Protein AF-A0A2A5WK56-F1 (afdb_monomer)

Solvent-accessible surface area (backbone atoms only — not comparable to full-atom values): 6660 Å² total; per-residue (Å²): 140,89,88,86,86,88,86,82,88,85,86,85,87,81,80,82,74,73,82,68,76,73,70,64,80,65,57,55,45,44,31,36,34,74,58,96,89,39,80,45,39,36,41,29,52,100,47,35,40,22,56,73,82,48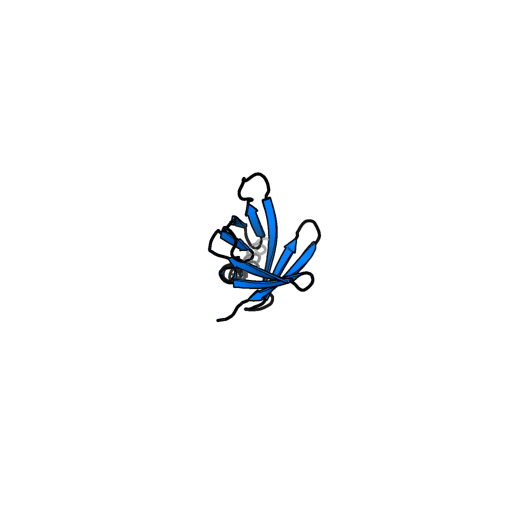,82,70,31,45,39,51,77,57,86,54,35,38,38,39,38,40,93,85,66,85,47,75,49,63,32,39,53,47,65,75,64,93,50,28,40,33,40,24,33,79,87,79,66,53,69,46,67,26,38,50,65,78,135

Sequence (107 aa):
MRTVLVMVLIFTVGGCAWFKPDPMHRLAGEWQSEVGGYPIVLTYSDNTVQVNGEAPTRYTREGNRITIISADGEYDETRLVSFQGRNTMVQTDPLTGTGRAYTRVID

Nearest PDB structures (foldseek):
  3s6w-assembly1_A  TM=4.855E-01  e=1.750E+00  Homo sapiens
  2qmi-assembly1_C  TM=4.123E-01  e=1.023E+00  Pyrococcus abyssi
  7ycd-assembly1_B  TM=5.051E-01  e=7.453E+00  Oxidus gracilis
  7cjt-assembly1_D  TM=2.588E-01  e=7.864E+00  Homo sapiens

pLDDT: mean 86.21, std 16.14, range [44.78, 98.12]

Foldseek 3Di:
DDDPDPDDPPDPPDPPPPPDPLPCVLVAAWWWFDDPNDIWIWHDDPFWIDIPNDDTFGWDDDRQKIWTADPVRPDIFIWGWDAPDNFWIWTARPVPRDITIIGGDDD

Organism: NCBI:txid1986255

Secondary structure (DSSP, 8-state):
---S-SSSS-SSSS--------GGGG-SEEEEEEETTEEEEEEE-SSEEEETT---EEEEEETTEEEEEPTTSS-EEEEEEEESSSSEEEEE-TTT--EEEEEEP--

Structure (mmCIF, N/CA/C/O backbone):
data_AF-A0A2A5WK56-F1
#
_entry.id   AF-A0A2A5WK56-F1
#
loop_
_atom_site.group_PDB
_atom_site.id
_atom_site.type_symbol
_atom_site.label_atom_id
_atom_site.label_alt_id
_atom_site.label_comp_id
_atom_site.label_asym_id
_atom_site.label_entity_id
_atom_site.label_seq_id
_atom_site.pdbx_PDB_ins_code
_atom_site.Cartn_x
_atom_site.Cartn_y
_atom_site.Cartn_z
_atom_site.occupancy
_atom_site.B_iso_or_equiv
_atom_site.auth_seq_id
_atom_site.auth_comp_id
_atom_site.auth_asym_id
_atom_site.auth_atom_id
_atom_site.pdbx_PDB_model_num
ATOM 1 N N . MET A 1 1 ? -26.823 47.300 40.693 1.00 44.78 1 MET A N 1
ATOM 2 C CA . MET A 1 1 ? -27.074 47.184 39.235 1.00 44.78 1 MET A CA 1
ATOM 3 C C . MET A 1 1 ? -25.748 47.494 38.540 1.00 44.78 1 MET A C 1
ATOM 5 O O . MET A 1 1 ? -25.143 48.466 38.943 1.00 44.78 1 MET A O 1
ATOM 9 N N . ARG A 1 2 ? -25.189 46.779 37.560 1.00 50.25 2 ARG A N 1
ATOM 10 C CA . ARG A 1 2 ? -25.584 45.580 36.807 1.00 50.25 2 ARG A CA 1
ATOM 11 C C . ARG A 1 2 ? -24.435 45.307 35.808 1.00 50.25 2 ARG A C 1
ATOM 13 O O . ARG A 1 2 ? -24.659 45.469 34.620 1.00 50.25 2 ARG A O 1
ATOM 20 N N . THR A 1 3 ? -23.201 45.020 36.240 1.00 53.12 3 THR A N 1
ATOM 21 C CA . THR A 1 3 ? -22.071 45.001 35.272 1.00 53.12 3 THR A CA 1
ATOM 22 C C . THR A 1 3 ? -20.830 44.192 35.675 1.00 53.12 3 THR A C 1
ATOM 24 O O . THR A 1 3 ? -19.735 44.560 35.288 1.00 53.12 3 THR A O 1
ATOM 27 N N . VAL A 1 4 ? -20.924 43.077 36.407 1.00 53.34 4 VAL A N 1
ATOM 28 C CA . VAL A 1 4 ? -19.737 42.205 36.585 1.00 53.34 4 VAL A CA 1
ATOM 29 C C . VAL A 1 4 ? -20.151 40.742 36.764 1.00 53.34 4 VAL A C 1
ATOM 31 O O . VAL A 1 4 ? -20.096 40.226 37.872 1.00 53.34 4 VAL A O 1
ATOM 34 N N . LEU A 1 5 ? -20.653 40.058 35.726 1.00 50.00 5 LEU A N 1
ATOM 35 C CA . LEU A 1 5 ? -20.886 38.604 35.859 1.00 50.00 5 LEU A CA 1
ATOM 36 C C . LEU A 1 5 ? -20.923 37.790 34.555 1.00 50.00 5 LEU A C 1
ATOM 38 O O . LEU A 1 5 ? -21.445 36.682 34.546 1.00 50.00 5 LEU A O 1
ATOM 42 N N . VAL A 1 6 ? -20.383 38.300 33.445 1.00 51.91 6 VAL A N 1
ATOM 43 C CA . VAL A 1 6 ? -20.456 37.605 32.143 1.00 51.91 6 VAL A CA 1
ATOM 44 C C . VAL A 1 6 ? -19.063 37.477 31.529 1.00 51.91 6 VAL A C 1
ATOM 46 O O . VAL A 1 6 ? -18.807 38.011 30.462 1.00 51.91 6 VAL A O 1
ATOM 49 N N . MET A 1 7 ? -18.112 36.847 32.227 1.00 51.66 7 MET A N 1
ATOM 50 C CA . MET A 1 7 ? -16.749 36.670 31.683 1.00 51.66 7 MET A CA 1
ATOM 51 C C . MET A 1 7 ? -15.972 35.469 32.250 1.00 51.66 7 MET A C 1
ATOM 53 O O . MET A 1 7 ? -14.748 35.470 32.214 1.00 51.66 7 MET A O 1
ATOM 57 N N . VAL A 1 8 ? -16.642 34.437 32.785 1.00 54.41 8 VAL A N 1
ATOM 58 C CA . VAL A 1 8 ? -15.939 33.298 33.430 1.00 54.41 8 VAL A CA 1
ATOM 59 C C . VAL A 1 8 ? -16.421 31.909 32.967 1.00 54.41 8 VAL A C 1
ATOM 61 O O . VAL A 1 8 ? -15.878 30.902 33.400 1.00 54.41 8 VAL A O 1
ATOM 64 N N . LEU A 1 9 ? -17.379 31.794 32.037 1.00 50.78 9 LEU A N 1
ATOM 65 C CA . LEU A 1 9 ? -18.008 30.494 31.728 1.00 50.78 9 LEU A CA 1
ATOM 66 C C . LEU A 1 9 ? -17.787 29.955 30.301 1.00 50.78 9 LEU A C 1
ATOM 68 O O . LEU A 1 9 ? -18.673 29.316 29.745 1.00 50.78 9 LEU A O 1
ATOM 72 N N . ILE A 1 10 ? -16.623 30.200 29.689 1.00 57.44 10 ILE A N 1
ATOM 73 C CA . ILE A 1 10 ? -16.282 29.656 28.356 1.00 57.44 10 ILE A CA 1
ATOM 74 C C . ILE A 1 10 ? -14.838 29.127 28.353 1.00 57.44 10 ILE A C 1
ATOM 76 O O . ILE A 1 10 ? -13.998 29.637 27.622 1.00 57.44 10 ILE A O 1
ATOM 80 N N . PHE A 1 11 ? -14.500 28.146 29.201 1.00 53.97 11 PHE A N 1
ATOM 81 C CA . PHE A 1 11 ? -13.128 27.598 29.197 1.00 53.97 11 PHE A CA 1
ATOM 82 C C . PHE A 1 11 ? -12.965 26.078 29.350 1.00 53.97 11 PHE A C 1
ATOM 84 O O . PHE A 1 11 ? -11.834 25.620 29.459 1.00 53.97 11 PHE A O 1
ATOM 91 N N . THR A 1 12 ? -14.018 25.253 29.322 1.00 57.53 12 THR A N 1
ATOM 92 C CA . THR A 1 12 ? -13.846 23.809 29.622 1.00 57.53 12 THR A CA 1
ATOM 93 C C . THR A 1 12 ? -14.473 22.822 28.640 1.00 57.53 12 THR A C 1
ATOM 95 O O . THR A 1 12 ? -14.498 21.628 28.926 1.00 57.53 12 THR A O 1
ATOM 98 N N . VAL A 1 13 ? -14.918 23.253 27.455 1.00 62.97 13 VAL A N 1
ATOM 99 C CA . VAL A 1 13 ? -15.493 22.327 26.461 1.00 62.97 13 VAL A CA 1
ATOM 100 C C . VAL A 1 13 ? -14.688 22.386 25.168 1.00 62.97 13 VAL A C 1
ATOM 102 O O . VAL A 1 13 ? -14.930 23.227 24.313 1.00 62.97 13 VAL A O 1
ATOM 105 N N . GLY A 1 14 ? -13.694 21.510 25.029 1.00 55.16 14 GLY A N 1
ATOM 106 C CA . GLY A 1 14 ? -12.955 21.395 23.765 1.00 55.16 14 GLY A CA 1
ATOM 107 C C . GLY A 1 14 ? -11.722 20.494 23.759 1.00 55.16 14 GLY A C 1
ATOM 108 O O . GLY A 1 14 ? -11.062 20.395 22.735 1.00 55.16 14 GLY A O 1
ATOM 109 N N . GLY A 1 15 ? -11.387 19.840 24.874 1.00 51.06 15 GLY A N 1
ATOM 110 C CA . GLY A 1 15 ? -10.122 19.115 25.015 1.00 51.06 15 GLY A CA 1
ATOM 111 C C . GLY A 1 15 ? -10.199 17.590 24.979 1.00 51.06 15 GLY A C 1
ATOM 112 O O . GLY A 1 15 ? -9.232 16.957 25.374 1.00 51.06 15 GLY A O 1
ATOM 113 N N . CYS A 1 16 ? -11.296 16.964 24.545 1.00 56.97 16 CYS A N 1
ATOM 114 C CA . CYS A 1 16 ? -11.263 15.532 24.216 1.00 56.97 16 CYS A CA 1
ATOM 115 C C . CYS A 1 16 ? -10.760 15.352 22.778 1.00 56.97 16 CYS A C 1
ATOM 117 O O . CYS A 1 16 ? -11.457 14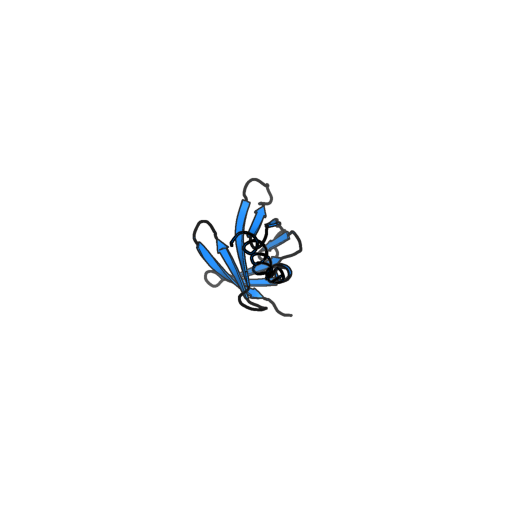.808 21.924 1.00 56.97 16 CYS A O 1
ATOM 119 N N . ALA A 1 17 ? -9.539 15.811 22.494 1.00 56.59 17 ALA A N 1
ATOM 120 C CA . ALA A 1 17 ? -8.785 15.262 21.378 1.00 56.59 17 ALA A CA 1
ATOM 121 C C . ALA A 1 17 ? -8.407 13.836 21.792 1.00 56.59 17 ALA A C 1
ATOM 123 O O . ALA A 1 17 ? -7.373 13.596 22.411 1.00 56.59 17 ALA A O 1
ATOM 124 N N . TRP A 1 18 ? -9.326 12.896 21.559 1.00 56.00 18 TRP A N 1
ATOM 125 C CA . TRP A 1 18 ? -9.080 11.472 21.730 1.00 56.00 18 TRP A CA 1
ATOM 126 C C . TRP A 1 18 ? -7.868 11.130 20.863 1.00 56.00 18 TRP A C 1
ATOM 128 O O . TRP A 1 18 ? -7.983 11.036 19.641 1.00 56.00 18 TRP A O 1
ATOM 138 N N . PHE A 1 19 ? -6.703 10.977 21.491 1.00 59.19 19 PHE A N 1
ATOM 139 C CA . PHE A 1 19 ? -5.523 10.380 20.882 1.00 59.19 19 PHE A CA 1
ATOM 140 C C . PHE A 1 19 ? -5.887 8.942 20.502 1.00 59.19 19 PHE A C 1
ATOM 142 O O . PHE A 1 19 ? -5.701 8.006 21.278 1.00 59.19 19 PHE A O 1
ATOM 149 N N . LYS A 1 20 ? -6.486 8.757 19.323 1.00 65.69 20 LYS A N 1
ATOM 150 C CA . LYS A 1 20 ? -6.599 7.437 18.716 1.00 65.69 20 LYS A CA 1
ATOM 151 C C . LYS A 1 20 ? -5.201 7.087 18.211 1.00 65.69 20 LYS A C 1
ATOM 153 O O . LYS A 1 20 ? -4.656 7.865 17.428 1.00 65.69 20 LYS A O 1
ATOM 158 N N . PRO A 1 21 ? -4.610 5.966 18.655 1.00 70.44 21 PRO A N 1
ATOM 159 C CA . PRO A 1 21 ? -3.344 5.501 18.109 1.00 70.44 21 PRO A CA 1
ATOM 160 C C . PRO A 1 21 ? -3.450 5.424 16.587 1.00 70.44 21 PRO A C 1
ATOM 162 O O . PRO A 1 21 ? -4.422 4.855 16.083 1.00 70.44 21 PRO A O 1
ATOM 165 N N . ASP A 1 22 ? -2.479 5.998 15.873 1.00 82.00 22 ASP A N 1
ATOM 166 C CA . ASP A 1 22 ? -2.423 5.941 14.412 1.00 82.00 22 ASP A CA 1
ATOM 167 C C . ASP A 1 22 ? -2.438 4.468 13.982 1.00 82.00 22 ASP A C 1
ATOM 169 O O . ASP A 1 22 ? -1.466 3.763 14.257 1.00 82.00 22 ASP A O 1
ATOM 173 N N . PRO A 1 23 ? -3.506 3.961 13.341 1.00 86.38 23 PRO A N 1
ATOM 174 C CA . PRO A 1 23 ? -3.618 2.546 13.015 1.00 86.38 23 PRO A CA 1
ATOM 175 C C . PRO A 1 23 ? -2.566 2.095 11.993 1.00 86.38 23 PRO A C 1
ATOM 177 O O . PRO A 1 23 ? -2.349 0.893 11.852 1.00 86.38 2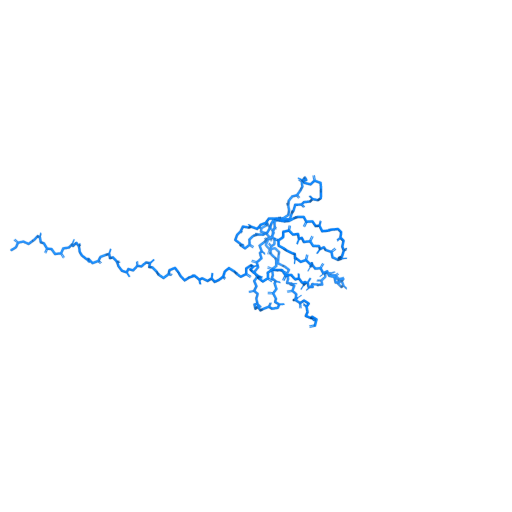3 PRO A O 1
ATOM 180 N N . MET A 1 24 ? -1.865 3.026 11.336 1.00 91.62 24 MET A N 1
ATOM 181 C CA . MET A 1 24 ? -0.829 2.720 10.357 1.00 91.62 24 MET A CA 1
ATOM 182 C C . MET A 1 24 ? 0.408 2.022 10.924 1.00 91.62 24 MET A C 1
ATOM 184 O O . MET A 1 24 ? 1.146 1.424 10.147 1.00 91.62 24 MET A O 1
ATOM 188 N N . HIS A 1 25 ? 0.616 1.997 12.249 1.00 89.75 25 HIS A N 1
ATOM 189 C CA . HIS A 1 25 ? 1.644 1.129 12.855 1.00 89.75 25 HIS A CA 1
ATOM 190 C C . HIS A 1 25 ? 1.448 -0.355 12.501 1.00 89.75 25 HIS A C 1
ATOM 192 O O . HIS A 1 25 ? 2.377 -1.146 12.613 1.00 89.75 25 HIS A O 1
ATOM 198 N N . ARG A 1 26 ? 0.238 -0.741 12.075 1.00 92.38 26 ARG A N 1
ATOM 199 C CA . ARG A 1 26 ? -0.104 -2.102 11.656 1.00 92.38 26 ARG A CA 1
ATOM 200 C C . ARG A 1 26 ? 0.178 -2.372 10.185 1.00 92.38 26 ARG A C 1
ATOM 202 O O . ARG A 1 26 ? -0.115 -3.471 9.745 1.00 92.38 26 ARG A O 1
ATOM 209 N N . LEU A 1 27 ? 0.659 -1.407 9.401 1.00 95.75 27 LEU A N 1
ATOM 210 C CA . LEU A 1 27 ? 0.870 -1.625 7.967 1.00 95.75 27 LEU A CA 1
ATOM 211 C C . LEU A 1 27 ? 1.942 -2.685 7.710 1.00 95.75 27 LEU A C 1
ATOM 213 O O . LEU A 1 27 ? 1.725 -3.562 6.883 1.00 95.75 27 LEU A O 1
ATOM 217 N N . ALA A 1 28 ? 3.051 -2.627 8.449 1.00 95.50 28 ALA A N 1
ATOM 218 C CA . ALA A 1 28 ? 4.202 -3.499 8.243 1.00 95.50 28 ALA A CA 1
ATOM 219 C C . ALA A 1 28 ? 3.846 -4.991 8.374 1.00 95.50 28 ALA A C 1
ATOM 221 O O . ALA A 1 28 ? 3.115 -5.396 9.288 1.00 95.50 28 ALA A O 1
ATOM 222 N N . GLY A 1 29 ? 4.372 -5.807 7.466 1.00 95.88 29 GLY A N 1
ATOM 223 C CA . GLY A 1 29 ? 4.105 -7.240 7.355 1.00 95.88 29 GLY A CA 1
ATOM 224 C C . GLY A 1 29 ? 3.459 -7.630 6.027 1.00 95.88 29 GLY A C 1
ATOM 225 O O . GLY A 1 29 ? 3.348 -6.818 5.106 1.00 95.88 29 GLY A O 1
ATOM 226 N N . GLU A 1 30 ? 3.042 -8.891 5.952 1.00 97.69 30 GLU A N 1
ATOM 227 C CA . GLU A 1 30 ? 2.500 -9.498 4.740 1.00 97.69 30 GLU A CA 1
ATOM 228 C C . GLU A 1 30 ? 0.972 -9.499 4.712 1.00 97.69 30 GLU A C 1
ATOM 230 O O . GLU A 1 30 ? 0.287 -9.773 5.705 1.00 97.69 30 GLU A O 1
ATOM 235 N N . TRP A 1 31 ? 0.439 -9.187 3.537 1.00 98.00 31 TRP A N 1
ATOM 236 C CA . TRP A 1 31 ? -0.980 -9.015 3.281 1.00 98.00 31 TRP A CA 1
ATOM 237 C C . TRP A 1 31 ? -1.355 -9.686 1.969 1.00 98.00 31 TRP A C 1
ATOM 239 O O . TRP A 1 31 ? -0.761 -9.400 0.938 1.00 98.00 31 TRP A O 1
ATOM 249 N N . GLN A 1 32 ? -2.381 -10.524 1.982 1.00 97.81 32 GLN A N 1
ATOM 250 C CA . GLN A 1 32 ? -2.834 -11.264 0.815 1.00 97.81 32 GLN A CA 1
ATOM 251 C C . GLN A 1 32 ? -4.249 -10.853 0.410 1.00 97.81 32 GLN A C 1
ATOM 253 O O . GLN A 1 32 ? -5.129 -10.673 1.248 1.00 97.81 32 GLN A O 1
ATOM 258 N N . SER A 1 33 ? -4.482 -10.728 -0.889 1.00 97.25 33 SER A N 1
ATOM 259 C CA . SER A 1 33 ? -5.807 -10.610 -1.499 1.00 97.25 33 SER A CA 1
ATOM 260 C C . SER A 1 33 ? -5.895 -11.544 -2.706 1.00 97.25 33 SER A C 1
ATOM 262 O O . SER A 1 33 ? -4.909 -12.178 -3.078 1.00 97.25 33 SER A O 1
ATOM 264 N N . GLU A 1 34 ? -7.065 -11.621 -3.328 1.00 95.44 34 GLU A N 1
ATOM 265 C CA . GLU A 1 34 ? -7.289 -12.384 -4.553 1.00 95.44 34 GLU A CA 1
ATOM 266 C C . GLU A 1 34 ? -7.897 -11.475 -5.622 1.00 95.44 34 GLU A C 1
ATOM 268 O O . GLU A 1 34 ? -8.847 -10.730 -5.365 1.00 95.44 34 GLU A O 1
ATOM 273 N N . VAL A 1 35 ? -7.344 -11.525 -6.834 1.00 89.19 35 VAL A N 1
ATOM 274 C CA . VAL A 1 35 ? -7.840 -10.773 -7.989 1.00 89.19 35 VAL A CA 1
ATOM 275 C C . VAL A 1 35 ? -7.987 -11.722 -9.164 1.00 89.19 35 VAL A C 1
ATOM 277 O O . VAL A 1 35 ? -7.006 -12.254 -9.674 1.00 89.19 35 VAL A O 1
ATOM 280 N N . GLY A 1 36 ? -9.230 -11.944 -9.595 1.00 90.25 36 GLY A N 1
ATOM 281 C CA . GLY A 1 36 ? -9.523 -12.823 -10.729 1.00 90.25 36 GLY A CA 1
ATOM 282 C C . GLY A 1 36 ? -9.046 -14.267 -10.536 1.00 90.25 36 GLY A C 1
ATOM 283 O O . GLY A 1 36 ? -8.635 -14.887 -11.511 1.00 90.25 36 GLY A O 1
ATOM 284 N N . GLY A 1 37 ? -9.052 -14.785 -9.302 1.00 91.56 37 GLY A N 1
ATOM 285 C CA . GLY A 1 37 ? -8.554 -16.127 -8.976 1.00 91.56 37 GLY A CA 1
ATOM 286 C C . GLY A 1 37 ? -7.046 -16.215 -8.725 1.00 91.56 37 GLY A C 1
ATOM 287 O O . GLY A 1 37 ? -6.550 -17.295 -8.414 1.00 91.56 37 GLY A O 1
ATOM 288 N N . TYR A 1 38 ? -6.308 -15.106 -8.843 1.00 93.00 38 TYR A N 1
ATOM 289 C CA . TYR A 1 38 ? -4.866 -15.069 -8.600 1.00 93.00 38 TYR A CA 1
ATOM 290 C C . TYR A 1 38 ? -4.552 -14.387 -7.266 1.00 93.00 38 TYR A C 1
ATOM 292 O O . TYR A 1 38 ? -5.048 -13.280 -7.018 1.00 93.00 38 TYR A O 1
ATOM 300 N N . PRO A 1 39 ? -3.721 -15.005 -6.406 1.00 94.31 39 PRO A N 1
ATOM 301 C CA . PRO A 1 39 ? -3.297 -14.374 -5.170 1.00 94.31 39 PRO A CA 1
ATOM 302 C C . PRO A 1 39 ? -2.383 -13.182 -5.468 1.00 94.31 39 PRO A C 1
ATOM 304 O O . PRO A 1 39 ? -1.488 -13.251 -6.311 1.00 94.31 39 PRO A O 1
ATOM 307 N N . ILE A 1 40 ? -2.607 -12.090 -4.744 1.00 95.62 40 ILE A N 1
ATOM 308 C CA . ILE A 1 40 ? -1.708 -10.940 -4.685 1.00 95.62 40 ILE A CA 1
ATOM 309 C C . ILE A 1 40 ? -1.211 -10.827 -3.254 1.00 95.62 40 ILE A C 1
ATOM 311 O O . ILE A 1 40 ? -2.017 -10.662 -2.338 1.00 95.62 40 ILE A O 1
ATOM 315 N N . VAL A 1 41 ? 0.103 -10.877 -3.077 1.00 97.31 41 VAL A N 1
ATOM 316 C CA . VAL A 1 41 ? 0.778 -10.706 -1.793 1.00 97.31 41 VAL A CA 1
ATOM 317 C C . VAL A 1 41 ? 1.499 -9.366 -1.792 1.00 97.31 41 VAL A C 1
ATOM 319 O O . VAL A 1 41 ? 2.264 -9.058 -2.704 1.00 97.31 41 VAL A O 1
ATOM 322 N N . LEU A 1 42 ? 1.241 -8.563 -0.766 1.00 97.19 42 LEU A N 1
ATOM 323 C CA . LEU A 1 42 ? 1.928 -7.313 -0.490 1.00 97.19 42 LEU A CA 1
ATOM 324 C C . LEU A 1 42 ?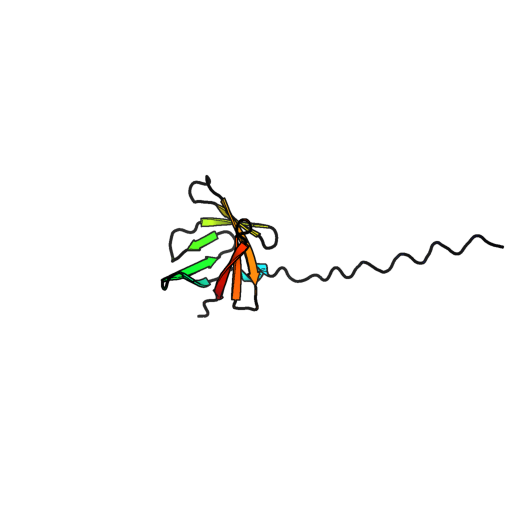 2.769 -7.465 0.772 1.00 97.19 42 LEU A C 1
ATOM 326 O O . LEU A 1 42 ? 2.226 -7.785 1.830 1.00 97.19 42 LEU A O 1
ATOM 330 N N . THR A 1 43 ? 4.056 -7.150 0.683 1.00 97.81 43 THR A N 1
ATOM 331 C CA . THR A 1 43 ? 4.955 -7.108 1.843 1.00 97.81 43 THR A CA 1
ATOM 332 C C . THR A 1 43 ? 5.334 -5.662 2.114 1.00 97.81 43 THR A C 1
ATOM 334 O O . THR A 1 43 ? 6.057 -5.042 1.334 1.00 97.81 43 THR A O 1
ATOM 337 N N . TYR A 1 44 ? 4.818 -5.105 3.209 1.00 96.94 44 TYR A N 1
ATOM 338 C CA . TYR A 1 44 ? 5.122 -3.742 3.639 1.00 96.94 44 TYR A CA 1
ATOM 339 C C . TYR A 1 44 ? 6.250 -3.725 4.669 1.00 96.94 44 TYR A C 1
ATOM 341 O O . TYR A 1 44 ? 6.183 -4.412 5.690 1.00 96.94 44 TYR A O 1
ATOM 349 N N . SER A 1 45 ? 7.237 -2.866 4.435 1.00 95.25 45 SER A N 1
ATOM 350 C CA . SER A 1 45 ? 8.219 -2.417 5.423 1.00 95.25 45 SER A CA 1
ATOM 351 C C . SER A 1 45 ? 7.921 -0.969 5.848 1.00 95.25 45 SER A C 1
ATOM 353 O O . SER A 1 45 ? 6.864 -0.417 5.519 1.00 95.25 45 SER A O 1
ATOM 355 N N . ASP A 1 46 ? 8.851 -0.330 6.561 1.00 92.81 46 ASP A N 1
ATOM 356 C CA . ASP A 1 46 ? 8.723 1.061 7.013 1.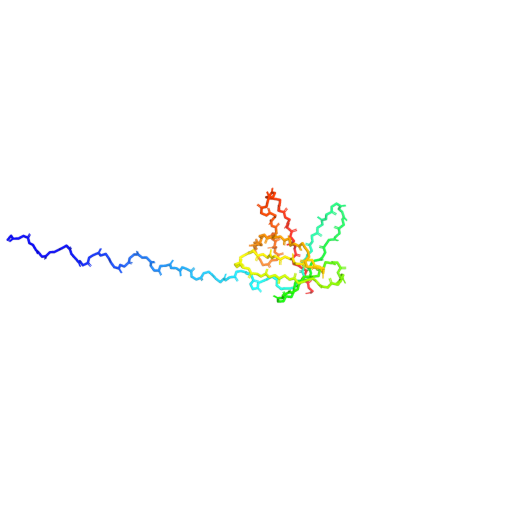00 92.81 46 ASP A CA 1
ATOM 357 C C . ASP A 1 46 ? 8.533 2.063 5.862 1.00 92.81 46 ASP A C 1
ATOM 359 O O . ASP A 1 46 ? 7.831 3.060 6.026 1.00 92.81 46 ASP A O 1
ATOM 363 N N . ASN A 1 47 ? 9.152 1.819 4.702 1.00 94.25 47 ASN A N 1
ATOM 364 C CA . ASN A 1 47 ? 9.130 2.742 3.559 1.00 94.25 47 ASN A CA 1
ATOM 365 C C . ASN A 1 47 ? 9.150 2.058 2.183 1.00 94.25 47 ASN A C 1
ATOM 367 O O . ASN A 1 47 ? 9.255 2.737 1.157 1.00 94.25 47 ASN A O 1
ATOM 371 N N . THR A 1 48 ? 9.060 0.728 2.137 1.00 96.31 48 THR A N 1
ATOM 372 C CA . THR A 1 48 ? 8.929 -0.017 0.885 1.00 96.31 48 THR A CA 1
ATOM 373 C C . THR A 1 48 ? 7.738 -0.958 0.898 1.00 96.31 48 THR A C 1
ATOM 375 O O . THR A 1 48 ? 7.324 -1.470 1.938 1.00 96.31 48 THR A O 1
ATOM 378 N N . VAL A 1 49 ? 7.188 -1.182 -0.286 1.00 96.56 49 VAL A N 1
ATOM 379 C CA . VAL A 1 49 ? 6.187 -2.201 -0.557 1.00 96.56 49 VAL A CA 1
ATOM 380 C C . VAL A 1 49 ? 6.721 -3.126 -1.635 1.00 96.56 49 VAL A C 1
ATOM 382 O O . VAL A 1 49 ? 7.304 -2.686 -2.624 1.00 96.56 49 VAL A O 1
ATOM 385 N N . GLN A 1 50 ? 6.522 -4.415 -1.433 1.00 95.75 50 GLN A N 1
ATOM 386 C CA . GLN A 1 50 ? 6.829 -5.457 -2.394 1.00 95.75 50 GLN A CA 1
ATOM 387 C C . GLN A 1 50 ? 5.526 -6.090 -2.866 1.00 95.75 50 GLN A C 1
ATOM 389 O O . GLN A 1 50 ? 4.631 -6.303 -2.051 1.00 95.75 50 GLN A O 1
ATOM 394 N N . VAL A 1 51 ? 5.421 -6.408 -4.154 1.00 94.25 51 VAL A N 1
ATOM 395 C CA . VAL A 1 51 ? 4.262 -7.104 -4.728 1.00 94.25 51 VAL A CA 1
ATOM 396 C C . VAL A 1 51 ? 4.732 -8.467 -5.220 1.00 94.25 51 VAL A C 1
ATOM 398 O O . VAL A 1 51 ? 5.659 -8.530 -6.014 1.00 94.25 51 VAL A O 1
ATOM 401 N N . ASN A 1 52 ? 4.119 -9.554 -4.752 1.00 94.38 52 ASN A N 1
ATOM 402 C CA . ASN A 1 52 ? 4.396 -10.930 -5.185 1.00 94.38 52 ASN A CA 1
ATOM 403 C C . ASN A 1 52 ? 5.886 -11.338 -5.160 1.00 94.38 52 ASN A C 1
ATOM 405 O O . ASN A 1 52 ? 6.321 -12.142 -5.978 1.00 94.38 52 ASN A O 1
ATOM 409 N N . GLY A 1 53 ? 6.677 -10.793 -4.231 1.00 91.12 53 GLY A N 1
ATOM 410 C CA . GLY A 1 53 ? 8.107 -11.105 -4.134 1.00 91.12 53 GLY A CA 1
ATOM 411 C C . GLY A 1 53 ? 9.006 -10.386 -5.153 1.00 91.12 53 GLY A C 1
ATOM 412 O O . GLY A 1 53 ? 10.211 -10.627 -5.158 1.00 91.12 53 GLY A O 1
ATOM 413 N N . GLU A 1 54 ? 8.466 -9.472 -5.963 1.00 91.94 54 GLU A N 1
ATOM 414 C CA . GLU A 1 54 ? 9.231 -8.660 -6.926 1.00 91.94 54 GLU A CA 1
ATOM 415 C C . GLU A 1 54 ? 10.173 -7.651 -6.251 1.00 91.94 54 GLU A C 1
ATOM 417 O O . GLU A 1 54 ? 10.262 -7.581 -5.030 1.00 91.94 54 GLU A O 1
ATOM 422 N N . ALA A 1 55 ? 10.904 -6.836 -7.013 1.00 92.06 55 ALA A N 1
ATOM 423 C CA . ALA A 1 55 ? 11.739 -5.792 -6.419 1.00 92.06 55 ALA A CA 1
ATOM 424 C C . ALA A 1 55 ? 10.902 -4.802 -5.566 1.00 92.06 55 ALA A C 1
ATOM 426 O O . ALA A 1 55 ? 9.850 -4.330 -6.011 1.00 92.06 55 ALA A O 1
ATOM 427 N N . PRO A 1 56 ? 11.347 -4.453 -4.342 1.00 94.19 56 PRO A N 1
ATOM 428 C CA . PRO A 1 56 ? 10.618 -3.532 -3.482 1.00 94.19 56 PRO A CA 1
ATOM 429 C C . PRO A 1 56 ? 10.609 -2.120 -4.069 1.00 94.19 56 PRO A C 1
ATOM 431 O O . PRO A 1 56 ? 11.630 -1.589 -4.504 1.00 94.19 56 PRO A O 1
ATOM 434 N N . THR A 1 57 ? 9.444 -1.492 -4.008 1.00 94.12 57 THR A N 1
ATOM 435 C CA . THR A 1 57 ? 9.185 -0.136 -4.485 1.00 94.12 57 THR A CA 1
ATOM 436 C C . THR A 1 57 ? 8.992 0.797 -3.293 1.00 94.12 57 THR A C 1
ATOM 438 O O . THR A 1 57 ? 8.458 0.394 -2.258 1.00 94.12 57 THR A O 1
ATOM 441 N N . ARG A 1 58 ? 9.463 2.044 -3.389 1.00 95.62 58 ARG A N 1
ATOM 442 C CA . ARG A 1 58 ? 9.347 3.008 -2.284 1.00 95.62 58 ARG A CA 1
ATOM 443 C C . ARG A 1 58 ? 7.916 3.513 -2.160 1.00 95.62 58 ARG A C 1
ATOM 445 O O . ARG A 1 58 ? 7.209 3.656 -3.153 1.00 95.62 58 ARG A O 1
ATOM 452 N N . TYR A 1 59 ? 7.515 3.845 -0.941 1.00 95.62 59 TYR A N 1
ATOM 453 C CA . TYR A 1 59 ? 6.295 4.602 -0.704 1.00 95.62 59 TYR A CA 1
ATOM 454 C C . TYR A 1 59 ? 6.499 5.652 0.391 1.00 95.62 59 TYR A C 1
ATOM 456 O O . TYR A 1 59 ? 7.364 5.510 1.2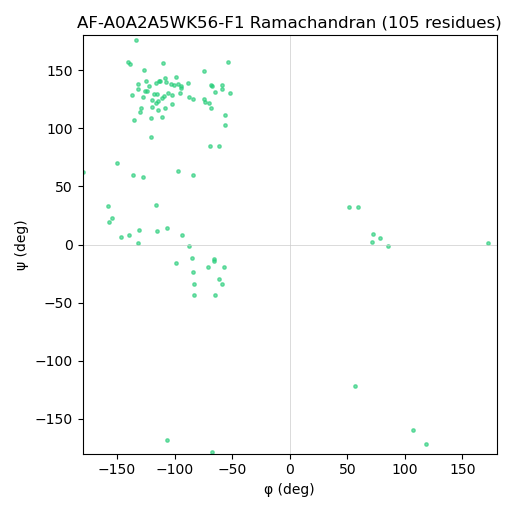57 1.00 95.62 59 TYR A O 1
ATOM 464 N N . THR A 1 60 ? 5.691 6.708 0.366 1.00 95.44 60 THR A N 1
ATOM 465 C CA . THR A 1 60 ? 5.589 7.690 1.453 1.00 95.44 60 THR A CA 1
ATOM 466 C C . THR A 1 60 ? 4.249 7.563 2.167 1.00 95.44 60 THR A C 1
ATOM 468 O O . THR A 1 60 ? 3.279 7.046 1.607 1.00 95.44 60 THR A O 1
ATOM 471 N N . ARG A 1 61 ? 4.193 8.010 3.427 1.00 94.12 61 ARG A N 1
ATOM 472 C CA . ARG A 1 61 ? 2.989 7.956 4.264 1.00 94.12 61 ARG A CA 1
ATOM 473 C C . ARG A 1 61 ? 2.625 9.337 4.787 1.00 94.12 61 ARG A C 1
ATOM 475 O O . ARG A 1 61 ? 3.458 10.004 5.395 1.00 94.12 61 ARG A O 1
ATOM 482 N N . GLU A 1 62 ? 1.354 9.698 4.649 1.00 93.75 62 GLU A N 1
ATOM 483 C CA . GLU A 1 62 ? 0.759 10.886 5.261 1.00 93.75 62 GLU A CA 1
ATOM 484 C C . GLU A 1 62 ? -0.596 10.520 5.880 1.00 93.75 62 GLU A C 1
ATOM 486 O O . GLU A 1 62 ? -1.575 10.248 5.184 1.00 93.75 62 GLU A O 1
ATOM 491 N N . GLY A 1 63 ? -0.658 10.460 7.213 1.00 93.00 63 GLY A N 1
ATOM 492 C CA . GLY A 1 63 ? -1.834 9.932 7.906 1.00 93.00 63 GLY A CA 1
ATOM 493 C C . GLY A 1 63 ? -2.142 8.510 7.435 1.00 93.00 63 GLY A C 1
ATOM 494 O O 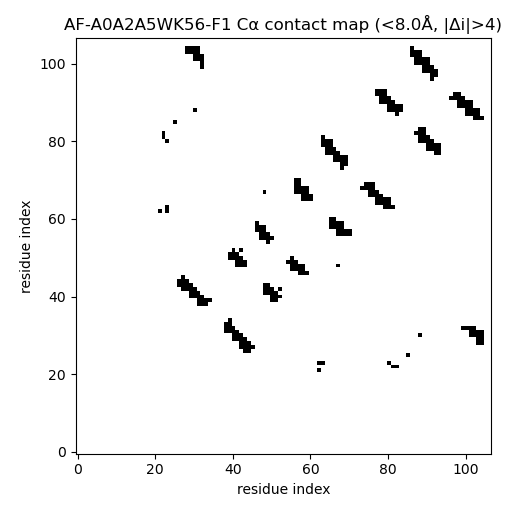. GLY A 1 63 ? -1.281 7.638 7.515 1.00 93.00 63 GLY A O 1
ATOM 495 N N . ASN A 1 64 ? -3.350 8.287 6.913 1.00 95.25 64 ASN A N 1
ATOM 496 C CA . ASN A 1 64 ? -3.781 7.001 6.365 1.00 95.25 64 ASN A CA 1
ATOM 497 C C . ASN A 1 64 ? -3.575 6.869 4.844 1.00 95.25 64 ASN A C 1
ATOM 499 O O . ASN A 1 64 ? -4.074 5.924 4.237 1.00 95.25 64 ASN A O 1
ATOM 503 N N . ARG A 1 65 ? -2.894 7.824 4.213 1.00 96.25 65 ARG A N 1
ATOM 504 C CA . ARG A 1 65 ? -2.567 7.800 2.790 1.00 96.25 65 ARG A CA 1
ATOM 505 C C . ARG A 1 65 ? -1.176 7.214 2.597 1.00 96.25 65 ARG A C 1
ATOM 507 O O . ARG A 1 65 ? -0.241 7.610 3.293 1.00 96.25 65 ARG A O 1
ATOM 514 N N . ILE A 1 66 ? -1.050 6.310 1.634 1.00 96.88 66 ILE A N 1
ATOM 515 C CA . ILE A 1 66 ? 0.238 5.874 1.098 1.00 96.88 66 ILE A CA 1
ATOM 516 C C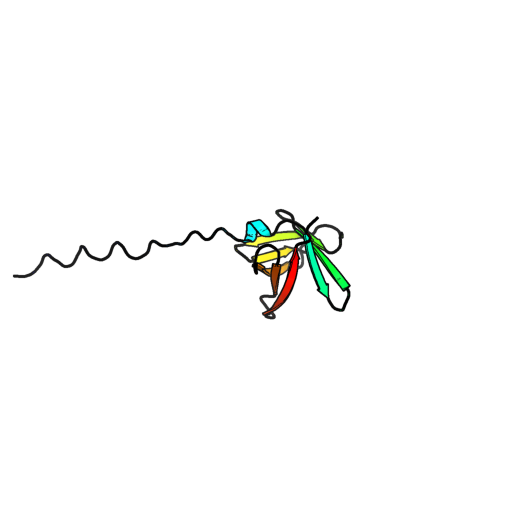 . ILE A 1 66 ? 0.353 6.323 -0.358 1.00 96.88 66 ILE A C 1
ATOM 518 O O . ILE A 1 66 ? -0.628 6.258 -1.103 1.00 96.88 66 ILE A O 1
ATOM 522 N N . THR A 1 67 ? 1.545 6.759 -0.748 1.00 96.81 67 THR A N 1
ATOM 523 C CA . THR A 1 67 ? 1.883 7.102 -2.132 1.00 96.81 67 THR A CA 1
ATOM 524 C C . THR A 1 67 ? 3.038 6.216 -2.560 1.00 96.81 67 THR A C 1
ATOM 526 O O . THR A 1 67 ? 4.142 6.363 -2.043 1.00 96.81 67 THR A O 1
ATOM 529 N N . ILE A 1 68 ? 2.763 5.260 -3.442 1.00 95.19 68 ILE A N 1
ATOM 530 C CA . ILE A 1 68 ? 3.749 4.339 -4.009 1.00 95.19 68 ILE A CA 1
ATOM 531 C C . ILE A 1 68 ? 4.405 5.051 -5.187 1.00 95.19 68 ILE A C 1
ATOM 533 O O . ILE A 1 68 ? 3.699 5.513 -6.076 1.00 95.19 68 ILE A O 1
ATOM 537 N N . ILE A 1 69 ? 5.730 5.137 -5.175 1.00 92.56 69 ILE A N 1
ATOM 538 C CA . ILE A 1 69 ? 6.522 5.843 -6.185 1.00 92.56 69 ILE A CA 1
ATOM 539 C C . ILE A 1 69 ? 7.107 4.792 -7.115 1.00 92.56 69 ILE A C 1
ATOM 541 O O . ILE A 1 69 ? 7.836 3.925 -6.635 1.00 92.56 69 ILE A O 1
ATOM 545 N N . SER A 1 70 ? 6.817 4.852 -8.412 1.00 87.38 70 SER A N 1
ATOM 546 C CA . SER A 1 70 ? 7.354 3.915 -9.402 1.00 87.38 70 SER A CA 1
ATOM 547 C C . SER A 1 70 ? 8.886 3.837 -9.362 1.00 87.38 70 SER A C 1
ATOM 549 O O . SER A 1 70 ? 9.578 4.751 -8.911 1.00 87.38 70 SER A O 1
ATOM 551 N N . ALA A 1 71 ? 9.449 2.728 -9.849 1.00 82.94 71 ALA A N 1
ATOM 552 C CA . ALA A 1 71 ? 10.898 2.518 -9.828 1.00 82.94 71 ALA A CA 1
ATOM 553 C C . ALA A 1 71 ? 11.683 3.577 -10.632 1.00 82.94 71 ALA A C 1
ATOM 555 O O . ALA A 1 71 ? 12.819 3.890 -10.279 1.00 82.94 71 ALA A O 1
ATOM 556 N N . ASP A 1 72 ? 11.074 4.131 -11.684 1.00 85.81 72 ASP A N 1
ATOM 557 C CA . ASP A 1 72 ? 11.605 5.240 -12.488 1.00 85.81 72 ASP A CA 1
ATOM 558 C C . ASP A 1 72 ? 11.298 6.632 -11.899 1.00 85.81 72 ASP A C 1
ATOM 560 O O . ASP A 1 72 ? 11.895 7.619 -12.324 1.00 85.81 72 ASP A O 1
ATOM 564 N N . GLY A 1 73 ? 10.421 6.719 -10.894 1.00 84.19 73 GLY A N 1
ATOM 565 C CA . GLY A 1 73 ? 9.997 7.966 -10.260 1.00 84.19 73 GLY A CA 1
ATOM 566 C C . GLY A 1 73 ? 9.075 8.844 -11.111 1.00 84.19 73 GLY A C 1
ATOM 567 O O . GLY A 1 73 ? 8.836 9.989 -10.733 1.00 84.19 73 GLY A O 1
ATOM 568 N N . GLU A 1 74 ? 8.577 8.353 -12.249 1.00 86.00 74 GLU A N 1
ATOM 569 C CA . GLU A 1 74 ? 7.687 9.121 -13.130 1.00 86.00 74 GLU A CA 1
ATOM 570 C C . GLU A 1 74 ? 6.215 9.066 -12.703 1.00 86.00 74 GLU A C 1
ATOM 572 O O . GLU A 1 74 ? 5.442 9.968 -13.037 1.00 86.00 74 GLU A O 1
ATOM 577 N N . TYR A 1 75 ? 5.817 8.026 -11.965 1.00 87.44 75 TYR A N 1
ATOM 578 C CA . TYR A 1 75 ? 4.422 7.766 -11.630 1.00 87.44 75 TYR A CA 1
ATOM 579 C C . TYR A 1 75 ? 4.245 7.489 -10.145 1.00 87.44 75 TYR A C 1
ATOM 581 O O . TYR A 1 75 ? 4.916 6.639 -9.561 1.00 87.44 75 TYR A O 1
ATOM 589 N N . ASP A 1 76 ? 3.239 8.142 -9.574 1.00 92.94 76 ASP A N 1
ATOM 590 C CA . ASP A 1 76 ? 2.840 7.946 -8.191 1.00 92.94 76 ASP A CA 1
ATOM 591 C C . ASP A 1 76 ? 1.431 7.353 -8.127 1.00 92.94 76 ASP A C 1
ATOM 593 O O . ASP A 1 76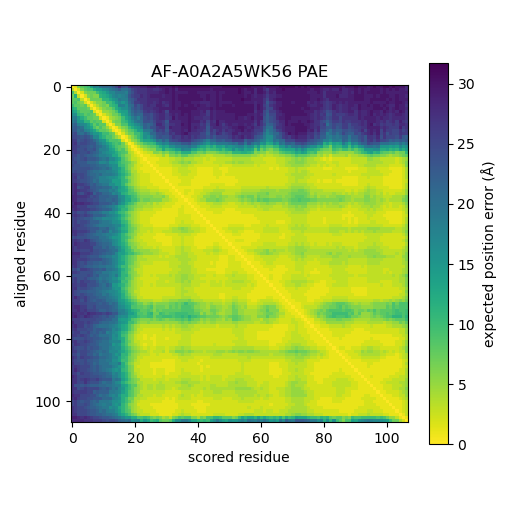 ? 0.477 7.877 -8.708 1.00 92.94 76 ASP A O 1
ATOM 597 N N . GLU A 1 77 ? 1.276 6.276 -7.362 1.00 93.69 77 GLU A N 1
ATOM 598 C CA . GLU A 1 77 ? -0.013 5.651 -7.090 1.00 93.69 77 GLU A CA 1
ATOM 599 C C . GLU A 1 77 ? -0.422 5.909 -5.642 1.00 93.69 77 GLU A C 1
ATOM 601 O O . GLU A 1 77 ? 0.223 5.466 -4.690 1.00 93.69 77 GLU A O 1
ATOM 606 N N . THR A 1 78 ? -1.536 6.615 -5.460 1.00 96.50 78 THR A N 1
ATOM 607 C CA . THR A 1 78 ? -2.065 6.890 -4.125 1.00 96.50 78 THR A CA 1
ATOM 608 C C . THR A 1 78 ? -3.114 5.864 -3.704 1.00 96.50 78 THR A C 1
ATOM 610 O O . THR A 1 78 ? -4.049 5.554 -4.451 1.00 96.50 78 THR A O 1
ATOM 613 N N . ARG A 1 79 ? -3.020 5.407 -2.452 1.00 96.88 79 ARG A N 1
ATOM 614 C CA . ARG A 1 79 ? -4.025 4.565 -1.792 1.00 96.88 79 ARG A CA 1
ATOM 615 C C . ARG A 1 79 ? -4.367 5.108 -0.409 1.00 96.88 79 ARG A C 1
ATOM 617 O O . ARG A 1 79 ? -3.491 5.506 0.355 1.00 96.88 79 ARG A O 1
ATOM 624 N N . LEU A 1 80 ? -5.652 5.101 -0.072 1.00 97.62 80 LEU A N 1
ATOM 625 C CA . LEU A 1 80 ? -6.117 5.284 1.300 1.00 97.62 80 LEU A CA 1
ATOM 626 C C . LEU A 1 80 ? -6.145 3.926 1.987 1.00 97.62 80 LEU A C 1
ATOM 628 O O . LEU A 1 80 ? -6.763 2.994 1.484 1.00 97.62 80 LEU A O 1
ATOM 632 N N . VAL A 1 81 ? -5.508 3.820 3.143 1.00 97.44 81 VAL A N 1
ATOM 633 C CA . VAL A 1 81 ? -5.458 2.599 3.940 1.00 97.44 81 VAL A CA 1
ATOM 634 C C . VAL A 1 81 ? -6.422 2.722 5.113 1.00 97.44 81 VAL A C 1
ATOM 636 O O . VAL A 1 81 ? -6.531 3.757 5.772 1.00 97.44 81 VAL A O 1
ATOM 639 N N . SER A 1 82 ? -7.140 1.645 5.393 1.00 96.56 82 SER A N 1
ATOM 640 C CA . SER A 1 82 ? -7.930 1.490 6.609 1.00 96.56 82 SER A CA 1
ATOM 641 C C . SER A 1 82 ? -7.810 0.064 7.133 1.00 96.56 82 SER A C 1
ATOM 643 O O . SER A 1 82 ? -7.489 -0.856 6.384 1.00 96.56 82 SER A O 1
ATOM 645 N N . PHE A 1 83 ? -8.055 -0.128 8.428 1.00 95.94 83 PHE A N 1
ATOM 646 C CA . PHE A 1 83 ? -7.963 -1.440 9.067 1.00 95.94 83 PHE A CA 1
ATOM 647 C C . PHE A 1 83 ? -9.315 -1.828 9.662 1.00 95.94 83 PHE A C 1
ATOM 649 O O . PHE A 1 83 ? -9.816 -1.162 10.570 1.00 95.94 83 PHE A O 1
ATOM 656 N N . GLN A 1 84 ? -9.891 -2.925 9.173 1.00 94.00 84 GLN A N 1
ATOM 657 C CA . GLN A 1 84 ? -11.148 -3.501 9.657 1.00 94.00 84 GLN A CA 1
ATOM 658 C C . GLN A 1 84 ? -10.851 -4.634 10.649 1.00 94.00 84 GLN A C 1
ATOM 660 O O . GLN A 1 84 ? -11.126 -5.804 10.408 1.00 94.00 84 GLN A O 1
ATOM 665 N N . GLY A 1 85 ? -10.216 -4.280 11.767 1.00 89.75 85 GLY A N 1
ATOM 666 C CA . GLY A 1 85 ? -9.706 -5.233 12.756 1.00 89.75 85 GLY A CA 1
ATOM 667 C C . GLY A 1 85 ? -8.181 -5.347 12.730 1.00 89.75 85 GLY A C 1
ATOM 668 O O . GLY A 1 85 ? -7.485 -4.428 12.299 1.00 89.75 85 GLY A O 1
ATOM 669 N N . ARG A 1 86 ? -7.647 -6.452 13.266 1.00 90.94 86 ARG A N 1
ATOM 670 C CA . ARG A 1 86 ? -6.191 -6.701 13.321 1.00 90.94 86 ARG A CA 1
ATOM 671 C C . ARG A 1 86 ? -5.633 -7.294 12.030 1.00 90.94 86 ARG A C 1
ATOM 673 O O . ARG A 1 86 ? -4.517 -6.959 11.655 1.00 90.94 86 ARG A O 1
ATOM 680 N N . ASN A 1 87 ? -6.425 -8.123 11.355 1.00 96.06 87 ASN A N 1
ATOM 681 C CA . ASN A 1 87 ? -5.958 -8.958 10.248 1.00 96.06 87 ASN A CA 1
ATOM 682 C C . ASN A 1 87 ? -6.593 -8.581 8.910 1.00 96.06 87 ASN A C 1
ATOM 684 O O . ASN A 1 87 ? -6.448 -9.326 7.951 1.00 96.06 87 ASN A O 1
ATOM 688 N N . THR A 1 88 ? -7.280 -7.441 8.838 1.00 97.25 88 THR A N 1
ATOM 689 C CA . THR A 1 88 ? -7.941 -6.982 7.615 1.00 97.25 88 THR A CA 1
ATOM 690 C C . THR A 1 88 ? -7.530 -5.549 7.328 1.00 97.25 88 THR A C 1
ATOM 692 O O . THR A 1 88 ? -7.816 -4.645 8.118 1.00 97.25 88 THR A O 1
ATOM 695 N N . MET A 1 89 ? -6.876 -5.347 6.191 1.00 97.75 89 MET A N 1
ATOM 696 C CA . MET A 1 89 ? -6.545 -4.045 5.626 1.00 97.75 89 MET A CA 1
ATOM 697 C C . MET A 1 89 ? -7.445 -3.804 4.417 1.00 97.75 89 MET A C 1
ATOM 699 O O . MET A 1 89 ? -7.671 -4.710 3.626 1.00 97.75 89 MET A O 1
ATOM 703 N N . VAL A 1 90 ? -7.937 -2.584 4.239 1.00 97.94 90 VAL A N 1
ATOM 704 C CA . VAL A 1 90 ? -8.618 -2.164 3.013 1.00 97.94 90 VAL A CA 1
ATOM 705 C C . VAL A 1 90 ? -7.852 -1.002 2.412 1.00 97.94 90 VAL A C 1
ATOM 707 O O . VAL A 1 90 ? -7.627 0.004 3.088 1.00 97.94 90 VAL A O 1
ATOM 710 N N . GLN A 1 91 ? -7.460 -1.155 1.151 1.00 97.56 91 GLN A N 1
ATOM 711 C CA . GLN A 1 91 ? -6.891 -0.087 0.343 1.00 97.56 91 GLN A CA 1
ATOM 712 C C . GLN A 1 91 ? -7.947 0.446 -0.606 1.00 97.56 91 GLN A C 1
ATOM 714 O O . GLN A 1 91 ? -8.559 -0.328 -1.335 1.00 97.56 91 GLN A O 1
ATOM 719 N N . THR A 1 92 ? -8.130 1.757 -0.619 1.00 98.12 92 THR A N 1
ATOM 720 C CA . THR A 1 92 ? -9.085 2.428 -1.491 1.00 98.12 92 THR A CA 1
ATOM 721 C C . THR A 1 92 ? -8.347 3.364 -2.428 1.00 98.12 92 THR A C 1
ATOM 723 O O . THR A 1 92 ? -7.546 4.194 -1.994 1.00 98.12 92 THR A O 1
ATOM 726 N N . ASP A 1 93 ? -8.637 3.242 -3.715 1.00 96.44 93 ASP A N 1
ATOM 727 C CA . ASP A 1 93 ? -8.257 4.231 -4.709 1.00 96.44 93 ASP A CA 1
ATOM 728 C C . ASP A 1 93 ? -9.068 5.519 -4.467 1.00 96.44 93 ASP A C 1
ATOM 730 O O . ASP A 1 93 ? -10.297 5.482 -4.554 1.00 96.44 93 ASP A O 1
ATOM 734 N N . PRO A 1 94 ? -8.434 6.660 -4.142 1.00 95.38 94 PRO A N 1
ATOM 735 C CA . PRO A 1 94 ? -9.165 7.892 -3.858 1.00 95.38 94 PRO A CA 1
ATOM 736 C C . PRO A 1 94 ? -9.802 8.530 -5.102 1.00 95.38 94 PRO A C 1
ATOM 738 O O . PRO A 1 94 ? -10.702 9.350 -4.948 1.00 95.38 94 PRO A O 1
ATOM 741 N N . LEU A 1 95 ? -9.341 8.192 -6.311 1.00 95.00 95 LEU A N 1
ATOM 742 C CA . LEU A 1 95 ? -9.874 8.715 -7.569 1.00 95.00 95 LEU A CA 1
ATOM 743 C C . LEU A 1 95 ? -11.116 7.939 -8.005 1.00 95.00 95 LEU A C 1
ATOM 745 O O . LEU A 1 95 ? -12.097 8.541 -8.431 1.00 95.00 95 LEU A O 1
ATOM 749 N N . THR A 1 96 ? -11.084 6.608 -7.895 1.00 95.75 96 THR A N 1
ATOM 750 C CA . THR A 1 96 ? -12.194 5.753 -8.356 1.00 95.75 96 THR A CA 1
ATOM 751 C C . THR A 1 96 ? -13.133 5.308 -7.238 1.00 95.75 96 THR A C 1
ATOM 753 O O . THR A 1 96 ? -14.224 4.816 -7.510 1.00 95.75 96 THR A O 1
ATOM 756 N N . GLY A 1 97 ? -12.719 5.438 -5.976 1.00 96.12 97 GLY A N 1
ATOM 757 C CA . GLY A 1 97 ? -13.433 4.890 -4.821 1.00 96.12 97 GLY A CA 1
ATOM 758 C C . GLY A 1 97 ? -13.350 3.364 -4.710 1.00 96.12 97 GLY A C 1
ATOM 759 O O . GLY A 1 97 ? -13.943 2.787 -3.798 1.00 96.12 97 GLY A O 1
ATOM 760 N N . THR A 1 98 ? -12.620 2.696 -5.608 1.00 95.69 98 THR A N 1
ATOM 761 C CA . THR A 1 98 ? -12.515 1.234 -5.622 1.00 95.69 98 THR A CA 1
ATOM 762 C C . THR A 1 98 ? -11.696 0.758 -4.431 1.00 95.69 98 THR A C 1
ATOM 764 O O . THR A 1 98 ? -10.539 1.144 -4.268 1.00 95.69 98 THR A O 1
ATOM 767 N N . GLY A 1 99 ? -12.299 -0.093 -3.601 1.00 95.50 99 GLY A N 1
ATOM 768 C CA . GLY A 1 99 ? -11.658 -0.709 -2.445 1.00 95.50 99 GLY A CA 1
ATOM 769 C C . GLY A 1 99 ? -11.184 -2.131 -2.733 1.00 95.50 99 GLY A C 1
ATOM 770 O O . GLY A 1 99 ? -11.869 -2.896 -3.411 1.00 95.50 99 GLY A O 1
ATOM 771 N N . ARG A 1 100 ? -10.047 -2.517 -2.157 1.00 96.19 100 ARG A N 1
ATOM 772 C CA . ARG A 1 100 ? -9.577 -3.901 -2.095 1.00 96.19 100 ARG A CA 1
ATOM 773 C C . ARG A 1 100 ? -9.243 -4.273 -0.662 1.00 96.19 100 ARG A C 1
ATOM 775 O O . ARG A 1 100 ? -8.472 -3.579 -0.000 1.00 96.19 100 ARG A O 1
ATOM 782 N N . ALA A 1 101 ? -9.824 -5.374 -0.200 1.00 97.31 101 ALA A N 1
ATOM 783 C CA . ALA A 1 101 ? -9.517 -5.952 1.097 1.00 97.31 101 ALA A CA 1
ATOM 784 C C . ALA A 1 101 ? -8.348 -6.935 0.980 1.00 97.31 101 ALA A C 1
ATOM 786 O O . ALA A 1 101 ? -8.282 -7.726 0.040 1.00 97.31 101 ALA A O 1
ATOM 787 N N . TYR A 1 102 ? -7.458 -6.884 1.960 1.00 98.00 102 TYR A N 1
ATOM 788 C CA . TYR A 1 102 ? -6.344 -7.795 2.148 1.00 98.00 102 TYR A CA 1
ATOM 789 C C . TYR A 1 102 ? -6.422 -8.399 3.548 1.00 98.00 102 TYR A C 1
ATOM 791 O O . TYR A 1 102 ? -6.724 -7.705 4.525 1.00 98.00 102 TYR A O 1
ATOM 799 N N . THR A 1 103 ? -6.100 -9.679 3.647 1.00 97.81 103 THR A N 1
ATOM 800 C CA . THR A 1 103 ? -5.980 -10.417 4.899 1.00 97.81 103 THR A CA 1
ATOM 801 C C . THR A 1 103 ? -4.513 -10.534 5.281 1.00 97.81 103 THR A C 1
ATOM 803 O O . THR A 1 103 ? -3.664 -10.784 4.433 1.00 97.81 103 THR A O 1
ATOM 806 N N . ARG A 1 104 ? -4.197 -10.333 6.558 1.00 97.44 104 ARG A N 1
ATOM 807 C CA . ARG A 1 104 ? -2.837 -10.500 7.072 1.00 97.44 104 ARG A CA 1
ATOM 808 C C . ARG A 1 104 ? -2.421 -11.964 6.958 1.00 97.44 104 ARG A C 1
ATOM 810 O O . ARG A 1 104 ? -3.167 -12.835 7.404 1.00 97.44 104 ARG A O 1
ATOM 817 N N . VAL A 1 105 ? -1.239 -12.209 6.404 1.00 96.38 105 VAL A N 1
ATOM 818 C CA . VAL A 1 105 ? -0.610 -13.532 6.446 1.00 96.38 105 VAL A CA 1
ATOM 819 C C . VAL A 1 105 ? -0.078 -13.727 7.867 1.00 96.38 105 VAL A C 1
ATOM 821 O O . VAL A 1 105 ? 0.596 -12.849 8.411 1.00 96.38 105 VAL A O 1
ATOM 824 N N . ILE A 1 106 ? -0.486 -14.818 8.508 1.00 86.38 106 ILE A N 1
ATOM 825 C CA . ILE A 1 106 ? -0.079 -15.187 9.865 1.00 86.38 106 ILE A CA 1
ATOM 826 C C . ILE A 1 106 ? 0.733 -16.467 9.710 1.00 86.38 106 ILE A C 1
ATOM 828 O O . ILE A 1 106 ? 0.175 -17.463 9.251 1.00 86.38 106 ILE A O 1
ATOM 832 N N . ASP A 1 107 ? 2.016 -16.399 10.051 1.00 59.19 107 ASP A N 1
ATOM 833 C CA . ASP A 1 107 ? 2.871 -17.577 10.243 1.00 59.19 107 ASP A CA 1
ATOM 834 C C . ASP A 1 107 ? 2.476 -18.343 11.517 1.00 59.19 107 ASP A C 1
ATOM 836 O O . ASP A 1 107 ? 2.153 -17.677 12.536 1.00 59.19 107 ASP A O 1
#

Radius of gyration: 21.37 Å; Cα contacts (8 Å, |Δi|>4): 171; chains: 1; bounding box: 39×65×52 Å

Mean predicted aligned error: 9.47 Å